Protein AF-A0A7V8BEX3-F1 (afdb_monomer)

Secondary structure (DSSP, 8-state):
---------PPP-PPPPP-----------TTS-------TT-SS-HHHHHHHHHHHHTS---HHHHHHHTTS-HHHHHHHHHHHHHHSGGGGSPPP-S-S--TTPPPHHHHHHHHHHH-

Mean predicted aligned error: 14.52 Å

Foldseek 3Di:
DDDDDDDDDDDDDDDDDPPPDPDDDDDDDPPDDPDPPCPPPNLADLVLLVVLLCCVVPVVDDLCVSCVVSVHDSVVSVVSNVQCVVPHSVSSDDDDPDDPDDPPDDDPVVVVVVVVVVD

pLDDT: mean 81.03, std 18.64, range [45.28, 98.56]

Structure (mmCIF, N/CA/C/O backbone):
data_AF-A0A7V8BEX3-F1
#
_entry.id   AF-A0A7V8BEX3-F1
#
loop_
_atom_site.group_PDB
_atom_site.id
_atom_site.type_symbol
_atom_site.label_atom_id
_atom_site.label_alt_id
_atom_site.label_comp_id
_atom_site.label_asym_id
_atom_site.label_entity_id
_atom_site.label_seq_id
_atom_site.pdbx_PDB_ins_code
_atom_site.Cartn_x
_atom_site.Cartn_y
_atom_site.Cartn_z
_atom_site.occupancy
_atom_site.B_iso_or_equiv
_atom_site.auth_seq_id
_atom_site.auth_comp_id
_atom_site.auth_asym_id
_atom_site.auth_atom_id
_atom_site.pdbx_PDB_model_num
ATOM 1 N N . MET A 1 1 ? 68.784 43.024 -36.143 1.00 45.31 1 MET A N 1
ATOM 2 C CA . MET A 1 1 ? 67.550 42.210 -36.188 1.00 45.31 1 MET A CA 1
ATOM 3 C C . MET A 1 1 ? 67.864 40.851 -35.577 1.00 45.31 1 MET A C 1
ATOM 5 O O . MET A 1 1 ? 68.579 40.099 -36.231 1.00 45.31 1 MET A O 1
ATOM 9 N N . PRO A 1 2 ? 67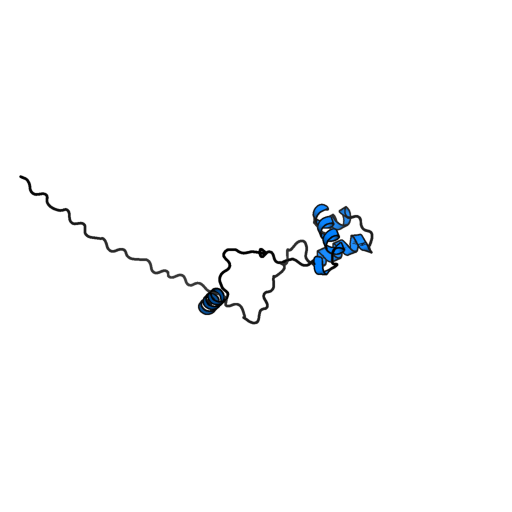.483 40.561 -34.319 1.00 46.88 2 PRO A N 1
ATOM 10 C CA . PRO A 1 2 ? 67.802 39.281 -33.700 1.00 46.88 2 PRO A CA 1
ATOM 11 C C . PRO A 1 2 ? 66.805 38.206 -34.150 1.00 46.88 2 PRO A C 1
ATOM 13 O O . PRO A 1 2 ? 65.623 38.475 -34.353 1.00 46.88 2 PRO A O 1
ATOM 16 N N . GLN A 1 3 ? 67.319 36.997 -34.343 1.00 55.88 3 GLN A N 1
ATOM 17 C CA . GLN A 1 3 ? 66.592 35.818 -34.802 1.00 55.88 3 GLN A CA 1
ATOM 18 C C . GLN A 1 3 ? 65.965 35.130 -33.578 1.00 55.88 3 GLN A C 1
ATOM 20 O O . GLN A 1 3 ? 66.673 34.838 -32.615 1.00 55.88 3 GLN A O 1
ATOM 25 N N . LEU A 1 4 ? 64.649 34.900 -33.583 1.00 52.97 4 LEU A N 1
ATOM 26 C CA . LEU A 1 4 ? 63.962 34.159 -32.520 1.00 52.97 4 LEU A CA 1
ATOM 27 C C . LEU A 1 4 ? 64.159 32.656 -32.750 1.00 52.97 4 LEU A C 1
ATOM 29 O O . LEU A 1 4 ? 63.589 32.085 -33.677 1.00 52.97 4 LEU A O 1
ATOM 33 N N . ALA A 1 5 ? 64.978 32.026 -31.908 1.00 59.00 5 ALA A N 1
ATOM 34 C CA . ALA A 1 5 ? 65.112 30.576 -31.846 1.00 59.00 5 ALA A CA 1
ATOM 35 C C . ALA A 1 5 ? 63.801 29.958 -31.327 1.00 59.00 5 ALA A C 1
ATOM 37 O O . ALA A 1 5 ? 63.327 30.311 -30.246 1.00 59.00 5 ALA A O 1
ATOM 38 N N . GLY A 1 6 ? 63.199 29.060 -32.108 1.00 54.66 6 GLY A N 1
ATOM 39 C CA . GLY A 1 6 ? 61.998 28.328 -31.710 1.00 54.66 6 GLY A CA 1
ATOM 40 C C . GLY A 1 6 ? 62.301 27.331 -30.589 1.00 54.66 6 GLY A C 1
ATOM 41 O O . GLY A 1 6 ? 63.197 26.502 -30.722 1.00 54.66 6 GLY A O 1
ATOM 42 N N . LEU A 1 7 ? 61.550 27.404 -29.489 1.00 60.53 7 LEU A N 1
ATOM 43 C CA . LEU A 1 7 ? 61.556 26.392 -28.430 1.00 60.53 7 LEU A CA 1
ATOM 44 C C . LEU A 1 7 ? 60.801 25.152 -28.927 1.00 60.53 7 LEU A C 1
ATOM 46 O O . LEU A 1 7 ? 59.589 25.205 -29.135 1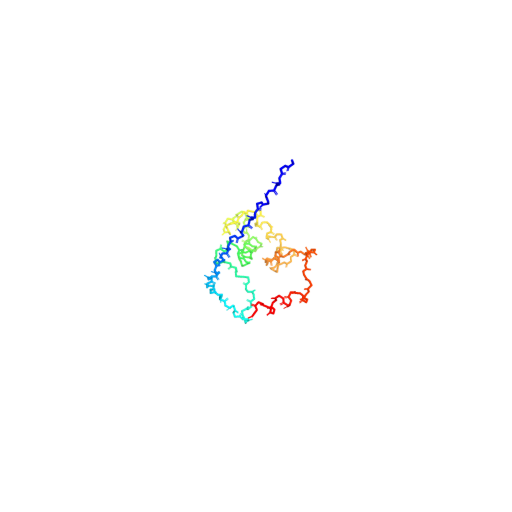.00 60.53 7 LEU A O 1
ATOM 50 N N . ALA A 1 8 ? 61.513 24.044 -29.125 1.00 58.38 8 ALA A N 1
ATOM 51 C CA . ALA A 1 8 ? 60.905 22.746 -29.398 1.00 58.38 8 ALA A CA 1
ATOM 52 C C . ALA A 1 8 ? 60.465 22.091 -28.079 1.00 58.38 8 ALA A C 1
ATOM 54 O O . ALA A 1 8 ? 61.240 22.031 -27.125 1.00 58.38 8 ALA A O 1
ATOM 55 N N . VAL A 1 9 ? 59.223 21.603 -28.030 1.00 58.25 9 VAL A N 1
ATOM 56 C CA . VAL A 1 9 ? 58.685 20.828 -26.903 1.00 58.25 9 VAL A CA 1
ATOM 57 C C . VAL A 1 9 ? 58.622 19.367 -27.330 1.00 58.25 9 VAL A C 1
ATOM 59 O O . VAL A 1 9 ? 57.939 19.037 -28.298 1.00 58.25 9 VAL A O 1
ATOM 62 N N . GLU A 1 10 ? 59.330 18.495 -26.619 1.00 56.56 10 GLU A N 1
ATOM 63 C CA . GLU A 1 10 ? 59.288 17.052 -26.846 1.00 56.56 10 GLU A CA 1
ATOM 64 C C . GLU A 1 10 ? 58.227 16.430 -25.924 1.00 56.56 10 GLU A C 1
ATOM 66 O O . GLU A 1 10 ? 58.261 16.599 -24.704 1.00 56.56 10 GLU A O 1
ATOM 71 N N . ALA A 1 11 ? 57.223 15.770 -26.506 1.00 59.94 11 ALA A N 1
ATOM 72 C CA . ALA A 1 11 ? 56.099 15.221 -25.754 1.00 59.94 11 ALA A CA 1
ATOM 73 C C . ALA A 1 11 ? 56.519 13.969 -24.967 1.00 59.94 11 ALA A C 1
ATOM 75 O O . ALA A 1 11 ? 56.961 12.972 -25.538 1.00 59.94 11 ALA A O 1
ATOM 76 N N . MET A 1 12 ? 56.341 14.005 -23.646 1.00 54.31 12 MET A N 1
ATOM 77 C CA . MET A 1 12 ? 56.676 12.893 -22.759 1.00 54.31 12 MET A CA 1
ATOM 78 C C . MET A 1 12 ? 55.636 11.769 -22.880 1.00 54.31 12 MET A C 1
ATOM 80 O O . MET A 1 12 ? 54.428 12.002 -22.806 1.00 54.31 12 MET A O 1
ATOM 84 N N . LYS A 1 13 ? 56.112 10.537 -23.087 1.00 60.25 13 LYS A N 1
ATOM 85 C CA . LYS A 1 13 ? 55.289 9.341 -23.309 1.00 60.25 13 LYS A CA 1
ATOM 86 C C . LYS A 1 13 ? 54.420 9.036 -22.081 1.00 60.25 13 LYS A C 1
ATOM 88 O O . LYS A 1 13 ? 54.938 8.679 -21.026 1.00 60.25 13 LYS A O 1
ATOM 93 N N . VAL A 1 14 ? 53.101 9.134 -22.237 1.00 59.66 14 VAL A N 1
ATOM 94 C CA . VAL A 1 14 ? 52.122 8.731 -21.218 1.00 59.66 14 VAL A CA 1
ATOM 95 C C . VAL A 1 14 ? 51.954 7.212 -21.272 1.00 59.66 14 VAL A C 1
ATOM 97 O O . VAL A 1 14 ? 51.591 6.660 -22.309 1.00 59.66 14 VAL A O 1
ATOM 100 N N . VAL A 1 15 ? 52.237 6.529 -20.163 1.00 64.88 15 VAL A N 1
ATOM 101 C CA . VAL A 1 15 ? 51.946 5.098 -19.990 1.00 64.88 15 VAL A CA 1
ATOM 102 C C . VAL A 1 15 ? 50.597 4.982 -19.288 1.00 64.88 15 VAL A C 1
ATOM 104 O O . VAL A 1 15 ? 50.435 5.478 -18.174 1.00 64.88 15 VAL A O 1
ATOM 107 N N . HIS A 1 16 ? 49.624 4.350 -19.941 1.00 51.28 16 HIS A N 1
ATOM 108 C CA . HIS A 1 16 ? 48.335 4.055 -19.324 1.00 51.28 16 HIS A CA 1
ATOM 109 C C . HIS A 1 16 ? 48.466 2.816 -18.428 1.00 51.28 16 HIS A C 1
ATOM 111 O O . HIS A 1 16 ? 48.988 1.802 -18.894 1.00 51.28 16 HIS A O 1
ATOM 117 N N . PRO A 1 17 ? 48.007 2.859 -17.165 1.00 52.38 17 PRO A N 1
ATOM 118 C CA . PRO A 1 17 ? 47.894 1.653 -16.361 1.00 52.38 17 PRO A CA 1
ATOM 119 C C . PRO A 1 17 ? 46.794 0.781 -16.970 1.00 52.38 17 PRO A C 1
ATOM 121 O O . PRO A 1 17 ? 45.671 1.247 -17.176 1.00 52.38 17 PRO A O 1
ATOM 124 N N . GLU A 1 18 ? 47.114 -0.469 -17.295 1.00 50.44 18 GLU A N 1
ATOM 125 C CA . GLU A 1 18 ? 46.105 -1.409 -17.771 1.00 50.44 18 GLU A CA 1
ATOM 126 C C . GLU A 1 18 ? 45.069 -1.640 -16.662 1.00 50.44 18 GLU A C 1
ATOM 128 O O . GLU A 1 18 ? 45.419 -1.949 -15.520 1.00 50.44 18 GLU A O 1
ATOM 133 N N . LEU A 1 19 ? 43.786 -1.436 -16.985 1.00 53.16 19 LEU A N 1
ATOM 134 C CA . LEU A 1 19 ? 42.660 -1.735 -16.100 1.00 53.16 19 LEU A CA 1
ATOM 135 C C . LEU A 1 19 ? 42.548 -3.256 -15.912 1.00 53.16 19 LEU A C 1
ATOM 137 O O . LEU A 1 19 ? 41.725 -3.922 -16.537 1.00 53.16 19 LEU A O 1
ATOM 141 N N . GLY A 1 20 ? 43.363 -3.812 -15.023 1.00 50.53 20 GLY A N 1
ATOM 142 C CA . GLY A 1 20 ? 43.164 -5.151 -14.480 1.00 50.53 20 GLY A CA 1
ATOM 143 C C . GLY A 1 20 ? 42.088 -5.124 -13.397 1.00 50.53 20 GLY A C 1
ATOM 144 O O . GLY A 1 20 ? 42.405 -5.140 -12.211 1.00 50.53 20 GLY A O 1
ATOM 145 N N . CYS A 1 21 ? 40.815 -5.032 -13.784 1.00 45.28 21 CYS A N 1
ATOM 146 C CA . CYS A 1 21 ? 39.689 -5.228 -12.870 1.00 45.28 21 CYS A CA 1
ATOM 147 C C . CYS A 1 21 ? 39.026 -6.572 -13.186 1.00 45.28 21 CYS A C 1
ATOM 149 O O . CYS A 1 21 ? 38.177 -6.656 -14.071 1.00 45.28 21 CYS A O 1
ATOM 151 N N . GLU A 1 22 ? 39.400 -7.626 -12.464 1.00 54.94 22 GLU A N 1
ATOM 152 C CA . GLU A 1 22 ? 38.690 -8.905 -12.521 1.00 54.94 22 GLU A CA 1
ATOM 153 C C . GLU A 1 22 ? 37.372 -8.786 -11.741 1.00 54.94 22 GLU A C 1
ATOM 155 O O . GLU A 1 22 ? 37.321 -8.897 -10.516 1.00 54.94 22 GLU A O 1
ATOM 160 N N . GLY A 1 23 ? 36.291 -8.481 -12.458 1.00 55.66 23 GLY A N 1
ATOM 161 C CA . GLY A 1 23 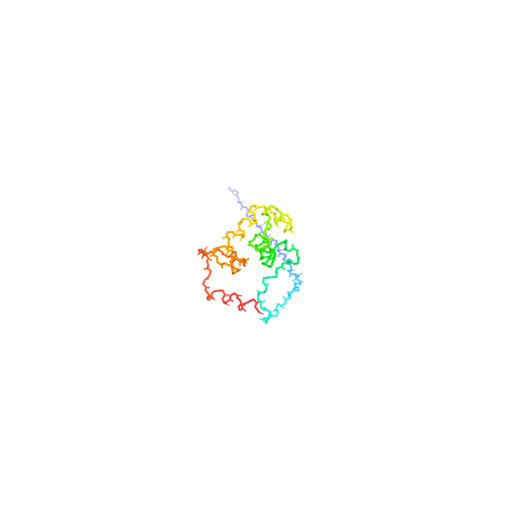? 34.938 -8.464 -11.913 1.00 55.66 23 GLY A CA 1
ATOM 162 C C . GLY A 1 23 ? 34.261 -9.817 -12.104 1.00 55.66 23 GLY A C 1
ATOM 163 O O . GLY A 1 23 ? 33.977 -10.213 -13.231 1.00 55.66 23 GLY A O 1
ATOM 164 N N . TRP A 1 24 ? 33.943 -10.510 -11.013 1.00 51.44 24 TRP A N 1
ATOM 165 C CA . TRP A 1 24 ? 33.063 -11.676 -11.062 1.00 51.44 24 TRP A CA 1
ATOM 166 C C . TRP A 1 24 ? 31.618 -11.205 -11.251 1.00 51.44 24 TRP A C 1
ATOM 168 O O . TRP A 1 24 ? 31.019 -10.628 -10.342 1.00 51.44 24 TRP A O 1
ATOM 178 N N . VAL A 1 25 ? 31.051 -11.438 -12.434 1.00 57.88 25 VAL A N 1
ATOM 179 C CA . VAL A 1 25 ? 29.628 -11.200 -12.701 1.00 57.88 25 VAL A CA 1
ATOM 180 C C . VAL A 1 25 ? 28.883 -12.509 -12.472 1.00 57.88 25 VAL A C 1
ATOM 182 O O . VAL A 1 25 ? 29.077 -13.478 -13.199 1.00 57.88 25 VAL A O 1
ATOM 185 N N . ALA A 1 26 ? 28.022 -12.548 -11.455 1.00 57.31 26 ALA A N 1
ATOM 186 C CA . ALA A 1 26 ? 27.068 -13.639 -11.312 1.00 57.31 26 ALA A CA 1
ATOM 187 C C . ALA A 1 26 ? 26.054 -13.556 -12.464 1.00 57.31 26 ALA A C 1
ATOM 189 O O . ALA A 1 26 ? 25.295 -12.589 -12.545 1.00 57.31 26 ALA A O 1
ATOM 190 N N . THR A 1 27 ? 26.041 -14.548 -13.354 1.00 59.28 27 THR A N 1
ATOM 191 C CA . THR A 1 27 ? 25.015 -14.670 -14.395 1.00 59.28 27 THR A CA 1
ATOM 192 C C . THR A 1 27 ? 23.708 -15.119 -13.736 1.00 59.28 27 THR A C 1
ATOM 194 O O . THR A 1 27 ? 23.667 -16.217 -13.177 1.00 59.28 27 THR A O 1
ATOM 197 N N . PRO A 1 28 ? 22.642 -14.299 -13.734 1.00 62.72 28 PRO A N 1
ATOM 198 C CA . PRO A 1 28 ? 21.357 -14.740 -13.213 1.00 62.72 28 PRO A CA 1
ATOM 199 C C . PRO A 1 28 ? 20.781 -15.828 -14.127 1.00 62.72 28 PRO A C 1
ATOM 201 O O . PRO A 1 28 ? 20.868 -15.729 -15.350 1.00 62.72 28 PRO A O 1
ATOM 204 N N . ASP A 1 29 ? 20.187 -16.858 -13.528 1.00 62.94 29 ASP A N 1
ATOM 205 C CA . ASP A 1 29 ? 19.470 -17.905 -14.255 1.00 62.94 29 ASP A CA 1
ATOM 206 C C . ASP A 1 29 ? 18.327 -17.274 -15.083 1.00 62.94 29 ASP A C 1
ATOM 208 O O . ASP A 1 29 ? 17.458 -16.613 -14.504 1.00 62.94 29 ASP A O 1
ATOM 212 N N . PRO A 1 30 ? 18.284 -17.445 -16.418 1.00 57.38 30 PRO A N 1
ATOM 213 C CA . PRO A 1 30 ? 17.217 -16.898 -17.255 1.00 57.38 30 PRO A CA 1
ATOM 214 C C . PRO A 1 30 ? 15.829 -17.488 -16.946 1.00 57.38 30 PRO A C 1
ATOM 216 O O . PRO A 1 30 ? 14.827 -16.905 -17.360 1.00 57.38 30 PRO A O 1
ATOM 219 N N . ALA A 1 31 ? 15.749 -18.609 -16.218 1.00 57.69 31 ALA A N 1
ATOM 220 C CA . ALA A 1 31 ? 14.494 -19.199 -15.746 1.00 57.69 31 ALA A CA 1
ATOM 221 C C . ALA A 1 31 ? 13.975 -18.570 -14.437 1.00 57.69 31 ALA A C 1
ATOM 223 O O . ALA A 1 31 ? 12.843 -18.838 -14.023 1.00 57.69 31 ALA A O 1
ATOM 224 N N . SER A 1 32 ? 14.767 -17.717 -13.778 1.00 55.72 32 SER A N 1
ATOM 225 C CA . SER A 1 32 ? 14.323 -16.970 -12.603 1.00 55.72 32 SER A CA 1
ATOM 226 C C . SER A 1 32 ? 13.375 -15.851 -13.042 1.00 55.72 32 SER A C 1
ATOM 228 O O . SER A 1 32 ? 13.801 -14.785 -13.488 1.00 55.72 32 SER A O 1
ATOM 230 N N . GLU A 1 33 ? 12.075 -16.079 -12.864 1.00 53.59 33 GLU A N 1
ATOM 231 C CA . GLU A 1 33 ? 11.030 -15.052 -12.901 1.00 53.59 33 GLU A CA 1
ATOM 232 C C . GLU A 1 33 ? 11.513 -13.769 -12.182 1.00 53.59 33 GLU A C 1
ATOM 234 O O . GLU A 1 33 ? 12.164 -13.884 -11.139 1.00 53.59 33 GLU A O 1
ATOM 239 N N . PRO A 1 34 ? 11.243 -12.544 -12.674 1.00 54.44 34 PRO A N 1
ATOM 240 C CA . PRO A 1 34 ? 11.619 -11.318 -11.975 1.00 54.44 34 PRO A CA 1
ATOM 241 C C . PRO A 1 34 ? 10.814 -11.203 -10.676 1.00 54.44 34 PRO A C 1
ATOM 243 O O . PRO A 1 34 ? 9.754 -10.580 -10.600 1.00 54.44 34 PRO A O 1
ATOM 246 N N . ARG A 1 35 ? 11.325 -11.834 -9.621 1.00 56.22 35 ARG A N 1
ATOM 247 C CA . ARG A 1 35 ? 10.757 -11.773 -8.283 1.00 56.22 35 ARG A CA 1
ATOM 248 C C . ARG A 1 35 ? 11.115 -10.404 -7.739 1.00 56.22 35 ARG A C 1
ATOM 250 O O . ARG A 1 35 ? 12.254 -10.164 -7.340 1.00 56.22 35 ARG A O 1
ATOM 257 N N . MET A 1 36 ? 10.139 -9.503 -7.679 1.00 62.97 36 MET A N 1
ATOM 258 C CA . MET A 1 36 ? 10.204 -8.414 -6.712 1.00 62.97 36 MET A CA 1
ATOM 259 C C . MET A 1 36 ? 10.279 -9.072 -5.332 1.00 62.97 36 MET A C 1
ATOM 261 O O . MET A 1 36 ? 9.268 -9.470 -4.755 1.00 62.97 36 MET A O 1
ATOM 265 N N . ASN A 1 37 ? 11.502 -9.296 -4.856 1.00 58.34 37 ASN A N 1
ATOM 266 C CA . ASN A 1 37 ? 11.761 -9.970 -3.601 1.00 58.34 37 ASN A CA 1
ATOM 267 C C . ASN A 1 37 ? 11.299 -8.999 -2.519 1.00 58.34 37 ASN A C 1
ATOM 269 O O . ASN A 1 37 ? 11.993 -8.033 -2.200 1.00 58.34 37 ASN A O 1
ATOM 273 N N . THR A 1 38 ? 10.076 -9.194 -2.020 1.00 61.97 38 THR A N 1
ATOM 274 C CA . THR A 1 38 ? 9.594 -8.458 -0.854 1.00 61.97 38 THR A CA 1
ATOM 275 C C . THR A 1 38 ? 10.583 -8.772 0.251 1.00 61.97 38 THR A C 1
ATOM 277 O O . THR A 1 38 ? 10.644 -9.904 0.726 1.00 61.97 38 THR A O 1
ATOM 280 N N . HIS A 1 39 ? 11.445 -7.803 0.561 1.00 66.44 39 HIS A N 1
ATOM 281 C CA . HIS A 1 39 ? 12.566 -8.031 1.455 1.00 66.44 39 HIS A CA 1
ATOM 282 C C . HIS A 1 39 ? 12.039 -8.603 2.771 1.00 66.44 39 HIS A C 1
ATOM 284 O O . HIS A 1 39 ? 11.004 -8.162 3.266 1.00 66.44 39 HIS A O 1
ATOM 290 N N . LYS A 1 40 ? 12.769 -9.549 3.363 1.00 58.41 40 LYS A N 1
ATOM 291 C CA . LYS A 1 40 ? 12.400 -10.206 4.629 1.00 58.41 40 LYS A CA 1
ATOM 292 C C . LYS A 1 40 ? 12.038 -9.230 5.765 1.00 58.41 40 LYS A C 1
ATOM 294 O O . LYS A 1 40 ? 11.259 -9.576 6.639 1.00 58.41 40 LYS A O 1
ATOM 299 N N . ASN A 1 41 ? 12.547 -7.995 5.706 1.00 58.59 41 ASN A N 1
ATOM 300 C CA . ASN A 1 41 ? 12.273 -6.924 6.676 1.00 58.59 41 ASN A CA 1
ATOM 301 C C . ASN A 1 41 ? 11.212 -5.906 6.212 1.00 58.59 41 ASN A C 1
ATOM 303 O O . ASN A 1 41 ? 11.100 -4.830 6.801 1.00 58.59 41 ASN A O 1
ATOM 307 N N . ALA A 1 42 ? 10.475 -6.164 5.130 1.00 70.94 42 ALA A N 1
ATOM 308 C CA . ALA A 1 42 ? 9.397 -5.282 4.706 1.00 70.94 42 ALA A CA 1
ATOM 309 C C . ALA A 1 42 ? 8.333 -5.239 5.813 1.00 70.94 42 ALA A C 1
ATOM 311 O O . ALA A 1 42 ? 7.612 -6.209 6.028 1.00 70.94 42 ALA A O 1
ATOM 312 N N . ARG A 1 43 ? 8.229 -4.097 6.509 1.00 66.00 43 ARG A N 1
ATOM 313 C CA . ARG A 1 43 ? 7.337 -3.920 7.673 1.00 66.00 43 ARG A CA 1
ATOM 314 C C . ARG A 1 43 ? 5.869 -4.215 7.366 1.00 66.00 43 ARG A C 1
ATOM 316 O O . ARG A 1 43 ? 5.111 -4.508 8.277 1.00 66.00 43 ARG A O 1
ATOM 323 N N . MET A 1 44 ? 5.458 -4.121 6.101 1.00 85.12 44 MET A N 1
ATOM 324 C CA . MET A 1 44 ? 4.077 -4.361 5.707 1.00 85.12 44 MET A CA 1
ATOM 325 C C . MET A 1 44 ? 3.989 -4.974 4.306 1.00 85.12 44 MET A C 1
ATOM 327 O O . MET A 1 44 ? 4.076 -4.281 3.286 1.00 85.12 44 MET A O 1
ATOM 331 N N . THR A 1 45 ? 3.792 -6.289 4.280 1.00 89.94 45 THR A N 1
ATOM 332 C CA . THR A 1 45 ? 3.548 -7.089 3.073 1.00 89.94 45 THR A CA 1
ATOM 333 C C . THR A 1 45 ? 2.102 -6.938 2.593 1.00 89.94 45 THR A C 1
ATOM 335 O O . THR A 1 45 ? 1.259 -6.383 3.300 1.00 89.94 45 THR A O 1
ATOM 338 N N . VAL A 1 46 ? 1.778 -7.469 1.409 1.00 91.81 46 VAL A N 1
ATOM 339 C CA . VAL A 1 46 ? 0.383 -7.539 0.930 1.00 91.81 46 VAL A CA 1
ATOM 340 C C . VAL A 1 46 ? -0.510 -8.273 1.936 1.00 91.81 46 VAL A C 1
ATOM 342 O O . VAL A 1 46 ? -1.596 -7.796 2.250 1.00 91.81 46 VAL A O 1
ATOM 345 N N . HIS A 1 47 ? -0.016 -9.366 2.522 1.00 92.12 47 HIS A N 1
ATOM 346 C CA . HIS A 1 47 ? -0.749 -10.133 3.534 1.00 92.12 47 HIS A CA 1
ATOM 347 C C . HIS A 1 47 ? -0.960 -9.317 4.818 1.00 92.12 47 HIS A C 1
ATOM 349 O O . HIS A 1 47 ? -2.049 -9.326 5.383 1.00 92.12 47 HIS A O 1
ATOM 355 N N . GLY A 1 48 ? 0.046 -8.541 5.245 1.00 94.44 48 GLY A N 1
ATOM 356 C CA . GLY A 1 48 ? -0.090 -7.630 6.386 1.00 94.44 48 GLY A CA 1
ATOM 357 C C . GLY A 1 48 ? -1.153 -6.548 6.162 1.00 94.44 48 GLY A C 1
ATOM 358 O O . GLY A 1 48 ? -1.902 -6.219 7.080 1.00 94.44 48 GLY A O 1
ATOM 359 N N . ARG A 1 49 ? -1.280 -6.037 4.930 1.00 96.00 49 ARG A N 1
ATOM 360 C CA . ARG A 1 49 ? -2.338 -5.077 4.556 1.00 96.00 49 ARG A CA 1
ATOM 361 C C . ARG A 1 49 ? -3.717 -5.732 4.586 1.00 96.00 49 ARG A C 1
ATOM 363 O O . ARG A 1 49 ? -4.650 -5.125 5.099 1.00 96.00 49 ARG A O 1
ATOM 370 N N . ALA A 1 50 ? -3.836 -6.957 4.072 1.00 96.25 50 ALA A N 1
ATOM 371 C CA . ALA A 1 50 ? -5.087 -7.715 4.091 1.00 96.25 50 ALA A CA 1
ATOM 372 C C . ALA A 1 50 ? -5.544 -8.007 5.527 1.00 96.25 50 ALA A C 1
ATOM 374 O O . ALA A 1 50 ? -6.705 -7.788 5.862 1.00 96.25 50 ALA A O 1
ATOM 375 N N . LEU A 1 51 ? -4.617 -8.403 6.403 1.00 97.06 51 LEU A N 1
ATOM 376 C CA . LEU A 1 51 ? -4.904 -8.628 7.818 1.00 97.06 51 LEU A CA 1
ATOM 377 C C . LEU A 1 51 ? -5.348 -7.346 8.535 1.00 97.06 51 LEU A C 1
ATOM 379 O O . LEU A 1 51 ? -6.300 -7.386 9.310 1.00 97.06 51 LEU A O 1
ATOM 383 N N . LEU A 1 52 ? -4.697 -6.209 8.262 1.00 97.81 52 LEU A N 1
ATOM 384 C CA . LEU A 1 52 ? -5.113 -4.909 8.799 1.00 97.81 52 LEU A CA 1
ATOM 385 C C . LEU A 1 52 ? -6.553 -4.576 8.396 1.00 97.81 52 LEU A C 1
ATOM 387 O O . LEU A 1 52 ? -7.345 -4.180 9.246 1.00 97.81 52 LEU A O 1
ATOM 391 N N . VAL A 1 53 ? -6.896 -4.754 7.118 1.00 97.94 53 VAL A N 1
ATOM 392 C CA . VAL A 1 53 ? -8.253 -4.504 6.612 1.00 97.94 53 VAL A CA 1
ATOM 393 C C . VAL A 1 53 ? -9.256 -5.447 7.270 1.00 97.94 53 VAL A C 1
ATOM 395 O O . VAL A 1 53 ? -10.274 -4.982 7.766 1.00 97.94 53 VAL A O 1
ATOM 398 N N . LYS A 1 54 ? -8.954 -6.749 7.337 1.00 97.94 54 LYS A N 1
ATOM 3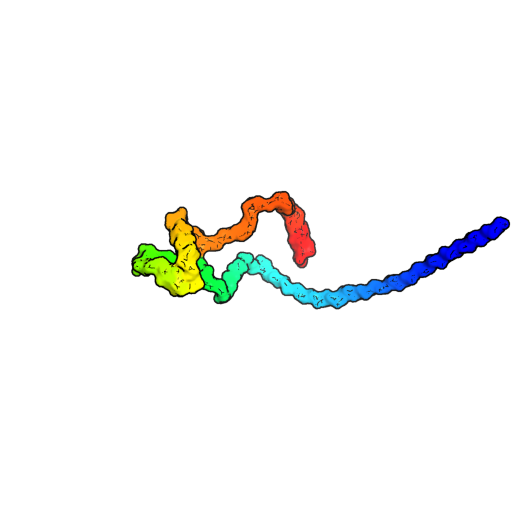99 C CA . LYS A 1 54 ? -9.819 -7.754 7.969 1.00 97.94 54 LYS A CA 1
ATOM 400 C C . LYS A 1 54 ? -10.108 -7.419 9.435 1.00 97.94 54 LYS A C 1
ATOM 402 O O . LYS A 1 54 ? -11.258 -7.489 9.856 1.00 97.94 54 LYS A O 1
ATOM 407 N N . ARG A 1 55 ? -9.084 -7.017 10.197 1.00 98.38 55 ARG A N 1
ATOM 408 C CA . ARG A 1 55 ? -9.239 -6.627 11.607 1.00 98.38 55 ARG A CA 1
ATOM 409 C C . ARG A 1 55 ? -10.251 -5.500 11.778 1.00 98.38 55 ARG A C 1
ATOM 411 O O . ARG A 1 55 ? -11.119 -5.582 12.636 1.00 98.38 55 ARG A O 1
ATOM 418 N N . VAL A 1 56 ? -10.164 -4.476 10.933 1.00 98.31 56 VAL A N 1
ATOM 419 C CA . VAL A 1 56 ? -11.062 -3.317 11.001 1.00 98.31 56 VAL A CA 1
ATOM 420 C C . VAL A 1 56 ? -12.454 -3.649 10.456 1.00 98.31 56 VAL A C 1
ATOM 422 O O . VAL A 1 56 ? -13.445 -3.432 11.143 1.00 98.31 56 VAL A O 1
ATOM 425 N N . ASP A 1 57 ? -12.544 -4.170 9.232 1.00 97.50 57 ASP A N 1
ATOM 426 C CA . ASP A 1 57 ? -13.822 -4.304 8.521 1.00 97.50 57 ASP A CA 1
ATOM 427 C C . ASP A 1 57 ? -14.613 -5.563 8.939 1.00 97.50 57 ASP A C 1
ATOM 429 O O . ASP A 1 57 ? -15.835 -5.573 8.819 1.00 97.50 57 ASP A O 1
ATOM 433 N N . SER A 1 58 ? -13.954 -6.630 9.409 1.00 97.44 58 SER A N 1
ATOM 434 C CA . SER A 1 58 ? -14.610 -7.904 9.769 1.00 97.44 58 SER A CA 1
ATOM 435 C C . SER A 1 58 ? -14.542 -8.238 11.257 1.00 97.44 58 SER A C 1
ATOM 437 O O . SER A 1 58 ? -15.487 -8.813 11.788 1.00 97.44 58 SER A O 1
ATOM 439 N N . GLU A 1 59 ? -13.441 -7.908 11.934 1.00 98.00 59 GLU A N 1
ATOM 440 C CA . GLU A 1 59 ? -13.241 -8.249 13.354 1.00 98.00 59 GLU A CA 1
ATOM 441 C C . GLU A 1 59 ? -13.588 -7.082 14.297 1.00 98.00 59 GLU A C 1
ATOM 443 O O . GLU A 1 59 ? -13.542 -7.243 15.513 1.00 98.00 59 GLU A O 1
ATOM 448 N N . GLY A 1 60 ? -13.960 -5.917 13.752 1.00 98.00 60 GLY A N 1
ATOM 449 C CA . GLY A 1 60 ? -14.462 -4.770 14.514 1.00 98.00 60 GLY A CA 1
ATOM 450 C C . GLY A 1 60 ? -13.400 -3.971 15.274 1.00 98.00 60 GLY A C 1
ATOM 451 O O . GLY A 1 60 ? -13.749 -3.184 16.153 1.00 98.00 60 GLY A O 1
ATOM 452 N N . TRP A 1 61 ? -12.114 -4.154 14.963 1.00 98.56 61 TRP A N 1
ATOM 453 C CA . TRP A 1 61 ? -11.027 -3.436 15.630 1.00 98.56 61 TRP A CA 1
AT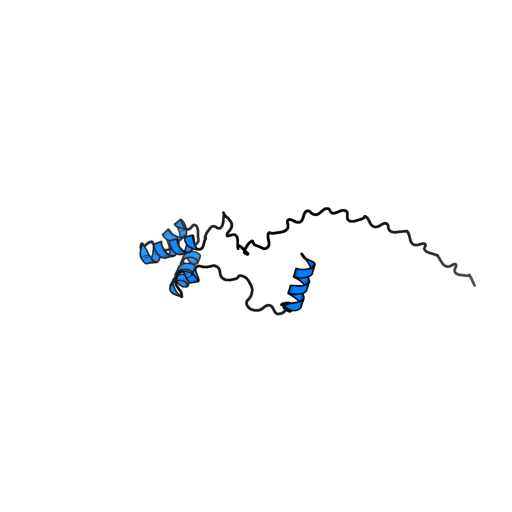OM 454 C C . TRP A 1 61 ? -11.063 -1.939 15.318 1.00 98.56 61 TRP A C 1
ATOM 456 O O . TRP A 1 61 ? -11.337 -1.517 14.189 1.00 98.56 61 TRP A O 1
ATOM 466 N N . GLY A 1 62 ? -10.667 -1.126 16.300 1.00 98.50 62 GLY A N 1
ATOM 467 C CA . GLY A 1 62 ? -10.402 0.290 16.066 1.00 98.50 62 GLY A CA 1
ATOM 468 C C . GLY A 1 62 ? -9.229 0.487 15.098 1.00 98.50 62 GLY A C 1
ATOM 469 O O . GLY A 1 62 ? -8.238 -0.244 15.138 1.00 98.50 62 GLY A O 1
ATOM 470 N N . VAL A 1 63 ? -9.293 1.513 14.239 1.00 98.44 63 VAL A N 1
ATOM 471 C CA . VAL A 1 63 ? -8.228 1.782 13.248 1.00 98.44 63 VAL A CA 1
ATOM 472 C C . VAL A 1 63 ? -6.880 2.055 13.922 1.00 98.44 63 VAL A C 1
ATOM 474 O O . VAL A 1 63 ? -5.857 1.569 13.443 1.00 98.44 63 VAL A O 1
ATOM 477 N N . ALA A 1 64 ? -6.873 2.780 15.045 1.00 98.38 64 ALA A N 1
ATOM 478 C CA . ALA A 1 64 ? -5.669 3.054 15.830 1.00 98.38 64 ALA A CA 1
ATOM 479 C C . ALA A 1 64 ? -5.015 1.773 16.367 1.00 98.38 64 ALA A C 1
ATOM 481 O O . ALA A 1 64 ? -3.805 1.580 16.238 1.00 98.38 64 ALA A O 1
ATOM 482 N N . GLU A 1 65 ? -5.826 0.860 16.899 1.00 98.50 65 GLU A N 1
ATOM 483 C CA . GLU A 1 65 ? -5.375 -0.429 17.419 1.00 98.50 65 GLU A CA 1
ATOM 484 C C . GLU A 1 65 ? -4.803 -1.309 16.300 1.00 98.50 65 GLU A C 1
ATOM 486 O O . GLU A 1 65 ? -3.678 -1.806 16.399 1.00 98.50 65 GLU A O 1
ATOM 491 N N . ALA A 1 66 ? -5.526 -1.429 15.182 1.00 98.06 66 ALA A N 1
ATOM 492 C CA . ALA A 1 66 ? -5.074 -2.195 14.025 1.00 98.06 66 ALA A CA 1
ATOM 493 C C . ALA A 1 66 ? -3.790 -1.614 13.400 1.00 98.06 66 ALA A C 1
ATOM 495 O O . ALA A 1 66 ? -2.909 -2.371 12.983 1.00 98.06 66 ALA A O 1
ATOM 496 N N . ALA A 1 67 ? -3.657 -0.283 13.354 1.00 97.25 67 ALA A N 1
ATOM 497 C CA . ALA A 1 67 ? -2.464 0.399 12.857 1.00 97.25 67 ALA A CA 1
ATOM 498 C C . ALA A 1 67 ? -1.247 0.146 13.759 1.00 97.25 67 ALA A C 1
ATOM 500 O O . ALA A 1 67 ? -0.176 -0.209 13.256 1.00 97.25 67 ALA A O 1
ATOM 501 N N . SER A 1 68 ? -1.435 0.256 15.078 1.00 97.25 68 SER A N 1
ATOM 502 C CA . SER A 1 68 ? -0.409 -0.047 16.079 1.00 97.25 68 SER A CA 1
ATOM 503 C C . SER A 1 68 ? 0.067 -1.498 15.964 1.00 97.25 68 SER A C 1
ATOM 505 O O . SER A 1 68 ? 1.263 -1.746 15.805 1.00 97.25 68 SER A O 1
ATOM 507 N N . ALA A 1 69 ? -0.867 -2.455 15.898 1.00 96.12 69 ALA A N 1
ATOM 508 C CA . ALA A 1 69 ? -0.561 -3.876 15.729 1.00 96.12 69 ALA A CA 1
ATOM 509 C C . ALA A 1 69 ? 0.158 -4.194 14.403 1.00 96.12 69 ALA A C 1
ATOM 511 O O . ALA A 1 69 ? 0.924 -5.153 14.324 1.00 96.12 69 ALA A O 1
ATOM 512 N N . ALA A 1 70 ? -0.082 -3.405 13.354 1.00 93.94 70 ALA A N 1
ATOM 513 C CA . ALA A 1 70 ? 0.610 -3.518 12.070 1.00 93.94 70 ALA A CA 1
ATOM 514 C C . ALA A 1 70 ? 1.923 -2.710 12.004 1.00 93.94 70 ALA A C 1
ATOM 516 O O . ALA A 1 70 ? 2.621 -2.753 10.989 1.00 93.94 70 ALA A O 1
ATOM 517 N N . GLY A 1 71 ? 2.271 -1.955 13.051 1.00 94.88 71 GLY A N 1
ATOM 518 C CA . GLY A 1 71 ? 3.487 -1.146 13.107 1.00 94.88 71 GLY A CA 1
ATOM 519 C C . GLY A 1 71 ? 3.516 0.012 12.103 1.00 94.88 71 GLY A C 1
ATOM 520 O O . GLY A 1 71 ? 4.603 0.365 11.622 1.00 94.88 71 GLY A O 1
ATOM 521 N N . VAL A 1 72 ? 2.350 0.583 11.773 1.00 95.25 72 VAL A N 1
ATOM 522 C CA . VAL A 1 72 ? 2.175 1.710 10.838 1.00 95.25 72 VAL A CA 1
ATOM 523 C C . VAL A 1 72 ? 1.364 2.844 11.467 1.00 95.25 72 VAL A C 1
ATOM 525 O O . VAL A 1 72 ? 0.690 2.667 12.472 1.00 95.25 72 VAL A O 1
ATOM 528 N N . SER A 1 73 ? 1.402 4.030 10.857 1.00 97.38 73 SER A N 1
ATOM 529 C CA . SER A 1 73 ? 0.549 5.143 11.284 1.00 97.38 73 SER A CA 1
ATOM 530 C C . SER A 1 73 ? -0.921 4.923 10.914 1.00 97.38 73 SER A C 1
ATOM 532 O O . SER A 1 73 ? -1.221 4.312 9.883 1.00 97.38 73 SER A O 1
ATOM 534 N N . GLU A 1 74 ? -1.841 5.525 11.673 1.00 98.06 74 GLU A N 1
ATOM 535 C CA . GLU A 1 74 ? -3.281 5.535 11.357 1.00 98.06 74 GLU A CA 1
ATOM 536 C C . GLU A 1 74 ? -3.562 6.057 9.946 1.00 98.06 74 GLU A C 1
ATOM 538 O O . GLU A 1 74 ? -4.321 5.454 9.192 1.00 98.06 74 GLU A O 1
ATOM 543 N N . ARG A 1 75 ? -2.867 7.121 9.520 1.00 98.38 75 ARG A N 1
ATOM 544 C CA . ARG A 1 75 ? -2.951 7.641 8.143 1.00 98.38 75 ARG A CA 1
ATOM 545 C C . ARG A 1 75 ? -2.644 6.561 7.099 1.00 98.38 75 ARG A C 1
ATOM 547 O O . ARG A 1 75 ? -3.273 6.515 6.041 1.00 98.38 75 ARG A O 1
ATOM 554 N N . THR A 1 76 ? -1.669 5.696 7.375 1.00 97.00 76 THR A N 1
ATOM 555 C CA . THR A 1 76 ? -1.319 4.582 6.485 1.00 97.00 76 THR A CA 1
ATOM 556 C C . THR A 1 76 ? -2.3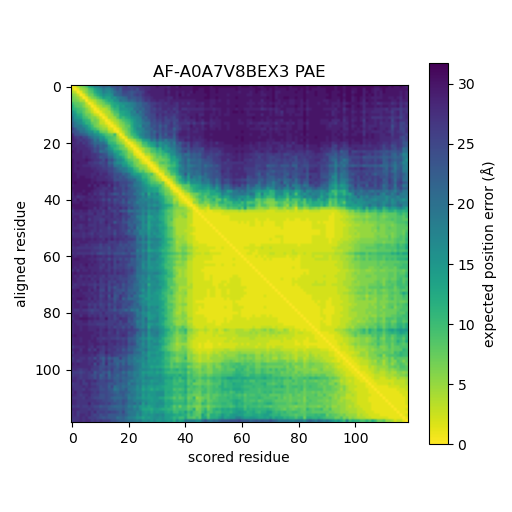89 3.495 6.510 1.00 97.00 76 THR A C 1
ATOM 558 O O . THR A 1 76 ? -2.723 2.977 5.445 1.00 97.00 76 THR A O 1
ATOM 561 N N . ALA A 1 77 ? -2.960 3.191 7.677 1.00 97.44 77 ALA A N 1
ATOM 562 C CA . ALA A 1 77 ? -4.083 2.265 7.804 1.00 97.44 77 ALA A CA 1
ATOM 563 C C . ALA A 1 77 ? -5.306 2.749 7.004 1.00 97.44 77 ALA A C 1
ATOM 565 O O . ALA A 1 77 ? -5.800 2.018 6.146 1.00 97.44 77 ALA A O 1
ATOM 566 N N . PHE A 1 78 ? -5.713 4.013 7.167 1.00 98.44 78 PHE A N 1
ATOM 567 C CA . PHE A 1 78 ? -6.805 4.619 6.392 1.00 98.44 78 PHE A CA 1
ATOM 568 C C . PHE A 1 78 ? -6.570 4.555 4.883 1.00 98.44 78 PHE A C 1
ATOM 570 O O . PHE A 1 78 ? -7.491 4.246 4.128 1.00 98.44 78 PHE A O 1
ATOM 577 N N . LYS A 1 79 ? -5.333 4.781 4.424 1.00 97.50 79 LYS A N 1
ATOM 578 C CA . LYS A 1 79 ? -4.981 4.620 3.005 1.00 97.50 79 LYS A CA 1
ATOM 579 C C . LYS A 1 79 ? -5.262 3.199 2.507 1.00 97.50 79 LYS A C 1
ATOM 581 O O . LYS A 1 79 ? -5.770 3.041 1.398 1.00 97.50 79 LYS A O 1
ATOM 586 N N . TRP A 1 80 ? -4.921 2.172 3.284 1.00 97.00 80 TRP A N 1
ATOM 587 C CA . TRP A 1 80 ? -5.169 0.782 2.887 1.00 97.00 80 TRP A CA 1
ATOM 588 C C . TRP A 1 80 ? -6.641 0.405 2.943 1.00 97.00 80 TRP A C 1
ATOM 590 O O . TRP A 1 80 ? -7.111 -0.236 2.007 1.00 97.00 80 TRP A O 1
ATOM 600 N N . LEU A 1 81 ? -7.378 0.877 3.949 1.00 97.94 81 LEU A N 1
ATOM 601 C CA . LEU A 1 81 ? -8.832 0.716 4.015 1.00 97.94 81 LEU A CA 1
ATOM 602 C C . LEU A 1 81 ? -9.509 1.342 2.790 1.00 97.94 81 LEU A C 1
ATOM 604 O O . LEU A 1 81 ? -10.285 0.680 2.106 1.00 97.94 81 LEU A O 1
ATOM 608 N N . ALA A 1 82 ? -9.153 2.582 2.444 1.00 97.81 82 ALA A N 1
ATOM 609 C CA . ALA A 1 82 ? -9.691 3.265 1.269 1.00 97.81 82 ALA A CA 1
ATOM 610 C C . ALA A 1 82 ? -9.376 2.519 -0.039 1.00 97.81 82 ALA A C 1
ATOM 612 O O . ALA A 1 82 ? -10.235 2.402 -0.910 1.00 97.81 82 ALA A O 1
ATOM 613 N N . ARG A 1 83 ? -8.156 1.979 -0.173 1.00 96.81 83 ARG A N 1
ATOM 614 C CA . ARG A 1 83 ? -7.774 1.162 -1.335 1.00 96.81 83 ARG A CA 1
ATOM 615 C C . ARG A 1 83 ? -8.548 -0.151 -1.390 1.00 96.81 83 ARG A C 1
ATOM 617 O O . ARG A 1 83 ? -9.025 -0.505 -2.458 1.00 96.81 83 ARG A O 1
ATOM 624 N N . SER A 1 84 ? -8.692 -0.852 -0.268 1.00 96.56 84 SER A N 1
ATOM 625 C CA . SER A 1 84 ? -9.482 -2.085 -0.213 1.00 96.56 84 SER A CA 1
ATOM 626 C C . SER A 1 84 ? -10.933 -1.829 -0.622 1.00 96.56 84 SER A C 1
ATOM 628 O O . SER A 1 84 ? -11.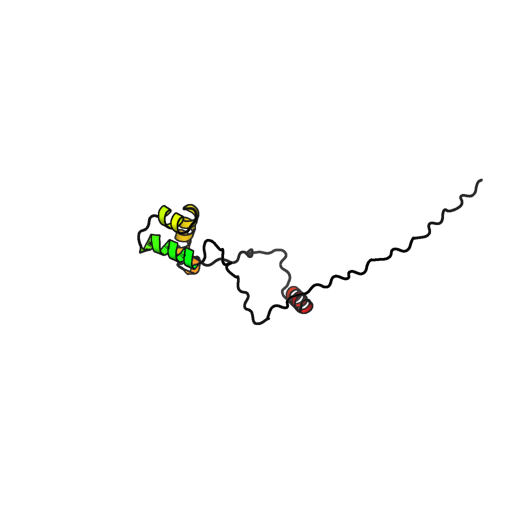480 -2.521 -1.472 1.00 96.56 84 SER A O 1
ATOM 630 N N . ARG A 1 85 ? -11.545 -0.760 -0.109 1.00 96.06 85 ARG A N 1
ATOM 631 C CA . ARG A 1 85 ? -12.940 -0.415 -0.419 1.00 96.06 85 ARG A CA 1
ATOM 632 C C . ARG A 1 85 ? -13.168 -0.036 -1.886 1.00 96.06 85 ARG A C 1
ATOM 634 O O . ARG A 1 85 ? -14.290 -0.155 -2.358 1.00 96.06 85 ARG A O 1
ATOM 641 N N . SER A 1 86 ? -12.135 0.389 -2.621 1.00 96.75 86 SER A N 1
ATOM 642 C CA . SER A 1 86 ? -12.272 0.760 -4.037 1.00 96.75 86 SER A CA 1
ATOM 643 C C . SER A 1 86 ? -12.123 -0.400 -5.025 1.00 96.75 86 SER A C 1
ATOM 645 O O . SER A 1 86 ? -12.454 -0.235 -6.197 1.00 96.75 86 SER A O 1
ATOM 647 N N . GLY A 1 87 ? -11.620 -1.563 -4.601 1.00 92.94 87 GLY A N 1
ATOM 648 C CA . GLY A 1 87 ? -11.403 -2.684 -5.527 1.00 92.94 87 GLY A CA 1
ATOM 649 C C . GLY A 1 87 ? -10.951 -3.994 -4.885 1.00 92.94 87 GLY A C 1
ATOM 650 O O . GLY A 1 87 ? -10.302 -4.810 -5.541 1.00 92.94 87 GLY A O 1
ATOM 651 N N . GLY A 1 88 ? -11.258 -4.176 -3.604 1.00 92.94 88 GLY A N 1
ATOM 652 C CA . GLY A 1 88 ? -10.958 -5.362 -2.815 1.00 92.94 88 GLY A CA 1
ATOM 653 C C . GLY A 1 88 ? -9.466 -5.639 -2.646 1.00 92.94 88 GLY A C 1
ATOM 654 O O . GLY A 1 88 ? -8.605 -4.761 -2.746 1.00 92.94 88 GLY A O 1
ATOM 655 N N . GLU A 1 89 ? -9.157 -6.912 -2.422 1.00 90.31 89 GLU A N 1
ATOM 656 C CA . GLU A 1 89 ? -7.810 -7.396 -2.117 1.00 90.31 89 GLU A CA 1
ATOM 657 C C . GLU A 1 89 ? -6.787 -7.094 -3.224 1.00 90.31 89 GLU A C 1
ATOM 659 O O . GLU A 1 89 ? -5.638 -6.756 -2.937 1.00 90.31 89 GLU A O 1
ATOM 664 N N . ARG A 1 90 ? -7.215 -7.075 -4.497 1.00 91.69 90 ARG A N 1
ATOM 665 C CA . ARG A 1 90 ? -6.355 -6.683 -5.631 1.00 91.69 90 ARG A CA 1
ATOM 666 C C . ARG A 1 90 ? -5.735 -5.297 -5.440 1.00 91.69 90 ARG A C 1
ATOM 668 O O . ARG A 1 90 ? -4.602 -5.066 -5.858 1.00 91.69 90 ARG A O 1
ATOM 675 N N . MET A 1 91 ? -6.436 -4.378 -4.774 1.00 94.12 91 MET A N 1
ATOM 676 C CA . MET A 1 91 ? -5.938 -3.023 -4.525 1.00 94.12 91 MET A CA 1
ATOM 677 C C . MET A 1 91 ? -4.862 -2.949 -3.438 1.00 94.12 91 MET A C 1
ATOM 679 O O . MET A 1 91 ? -4.222 -1.896 -3.305 1.00 94.12 91 MET A O 1
ATOM 683 N N . LEU A 1 92 ? -4.634 -4.034 -2.694 1.00 93.62 92 LEU A N 1
ATOM 684 C CA . LEU A 1 92 ? -3.605 -4.135 -1.657 1.00 93.62 92 LEU A CA 1
ATOM 685 C C . LEU A 1 92 ? -2.229 -4.500 -2.214 1.00 93.62 92 LEU A C 1
ATOM 687 O O . LEU A 1 92 ? -1.227 -4.297 -1.524 1.00 93.62 92 LEU A O 1
ATOM 691 N N . HIS A 1 93 ? -2.159 -4.972 -3.460 1.00 92.06 93 HIS A N 1
ATOM 692 C CA . HIS A 1 93 ? -0.896 -5.206 -4.148 1.00 92.06 93 HIS A CA 1
ATOM 693 C C . HIS A 1 93 ? -0.163 -3.895 -4.450 1.00 92.06 93 HIS A C 1
ATOM 695 O O . HIS A 1 93 ? -0.763 -2.824 -4.647 1.00 92.06 93 HIS A O 1
ATOM 701 N N . ASP A 1 94 ? 1.167 -3.985 -4.480 1.00 87.25 94 ASP A N 1
ATOM 702 C CA . ASP A 1 94 ? 1.995 -2.881 -4.937 1.00 87.25 94 ASP A CA 1
ATOM 703 C C . ASP A 1 94 ? 1.715 -2.616 -6.413 1.00 87.25 94 ASP A C 1
ATOM 705 O O . ASP A 1 94 ? 1.638 -3.519 -7.246 1.00 87.25 94 ASP A O 1
ATOM 709 N N . ARG A 1 95 ? 1.506 -1.338 -6.717 1.00 84.81 95 ARG A N 1
ATOM 710 C CA . ARG A 1 95 ? 1.460 -0.876 -8.099 1.00 84.81 95 ARG A CA 1
ATOM 711 C C . ARG A 1 95 ? 2.894 -0.710 -8.565 1.00 84.81 95 ARG A C 1
ATOM 713 O O . ARG A 1 95 ? 3.781 -0.459 -7.751 1.00 84.81 95 ARG A O 1
ATOM 720 N N . SER A 1 96 ? 3.098 -0.808 -9.873 1.00 82.88 96 SER A N 1
ATOM 721 C CA . SER A 1 96 ? 4.394 -0.492 -10.455 1.00 82.88 96 SER A CA 1
ATOM 722 C C . SER A 1 96 ? 4.844 0.898 -10.001 1.00 82.88 96 SER A C 1
ATOM 724 O O . SER A 1 96 ? 4.100 1.869 -10.140 1.00 82.88 96 SER A O 1
ATOM 726 N N . SER A 1 97 ? 6.061 0.984 -9.465 1.00 81.81 97 SER A N 1
ATOM 727 C CA . SER A 1 97 ? 6.729 2.264 -9.209 1.00 81.81 97 SER A CA 1
ATOM 728 C C . SER A 1 97 ? 7.211 2.920 -10.504 1.00 81.81 97 SER A C 1
ATOM 730 O O . SER A 1 97 ? 7.678 4.057 -10.475 1.00 81.81 97 SER A O 1
ATOM 732 N N . ALA A 1 98 ? 7.129 2.214 -11.639 1.00 86.25 98 ALA A N 1
ATOM 733 C CA . ALA A 1 98 ? 7.493 2.782 -12.922 1.00 86.25 98 ALA A CA 1
ATOM 734 C C . ALA A 1 98 ? 6.526 3.925 -13.276 1.00 86.25 98 ALA A C 1
ATOM 736 O O . ALA A 1 98 ? 5.306 3.766 -13.159 1.00 86.25 98 ALA A O 1
ATOM 737 N N . PRO A 1 99 ? 7.044 5.072 -13.736 1.00 89.81 99 PRO A N 1
ATOM 738 C CA . PRO A 1 99 ? 6.198 6.173 -14.164 1.00 89.81 99 PRO A CA 1
ATOM 739 C C . PRO A 1 99 ? 5.352 5.758 -15.375 1.00 89.81 99 PRO A C 1
ATOM 741 O O . PRO A 1 99 ? 5.813 5.051 -16.275 1.00 89.81 99 PRO A O 1
ATOM 744 N N . ALA A 1 100 ? 4.115 6.255 -15.423 1.00 89.31 100 ALA A N 1
ATOM 745 C CA . ALA A 1 100 ? 3.195 5.984 -16.528 1.00 89.31 100 ALA A CA 1
ATOM 746 C C . ALA A 1 100 ? 3.726 6.514 -17.872 1.00 89.31 100 ALA A C 1
ATOM 748 O O . ALA A 1 100 ? 3.483 5.921 -18.921 1.00 89.31 100 ALA A O 1
ATOM 749 N N . ARG A 1 101 ? 4.488 7.615 -17.844 1.00 91.62 101 ARG A N 1
ATOM 750 C CA . ARG A 1 101 ? 5.103 8.224 -19.024 1.00 91.62 101 ARG A CA 1
ATOM 751 C C . ARG A 1 101 ? 6.594 8.443 -18.784 1.00 91.62 101 ARG A C 1
ATOM 753 O O . ARG A 1 101 ? 6.976 9.133 -17.847 1.00 91.62 101 ARG A O 1
ATOM 760 N N . CYS A 1 102 ? 7.415 7.898 -19.679 1.00 92.12 102 CYS A N 1
ATOM 761 C CA . CYS A 1 102 ? 8.849 8.171 -19.768 1.00 92.12 102 CYS A CA 1
ATOM 762 C C . CYS A 1 102 ? 9.118 8.845 -21.119 1.00 92.12 102 CYS A C 1
ATOM 764 O O . CYS A 1 102 ? 9.146 8.131 -22.120 1.00 92.12 102 CYS A O 1
ATOM 766 N N . PRO A 1 103 ? 9.302 10.177 -21.183 1.00 93.38 103 PRO A N 1
ATOM 767 C CA . PRO A 1 103 ? 9.595 10.872 -22.440 1.00 93.38 103 PRO A CA 1
ATOM 768 C C . PRO A 1 103 ? 10.842 10.332 -23.152 1.00 93.38 103 PRO A C 1
ATOM 770 O O . PRO A 1 103 ? 10.857 10.225 -24.369 1.00 93.38 103 PRO A O 1
ATOM 773 N N . HIS A 1 104 ? 11.849 9.915 -22.384 1.00 92.56 104 HIS A N 1
ATOM 774 C CA . HIS A 1 104 ? 13.114 9.373 -22.886 1.00 92.56 104 HIS A CA 1
ATOM 775 C C . HIS A 1 104 ? 13.121 7.834 -22.944 1.00 92.56 104 HIS A C 1
ATOM 777 O O . HIS A 1 104 ? 14.166 7.209 -22.774 1.00 92.56 104 HIS A O 1
ATOM 783 N N . ARG A 1 105 ? 11.952 7.192 -23.100 1.00 92.44 105 ARG A N 1
ATOM 784 C CA . ARG A 1 105 ? 11.877 5.729 -23.229 1.00 92.44 105 ARG A CA 1
ATOM 785 C C . ARG A 1 105 ? 12.556 5.306 -24.531 1.00 92.44 105 ARG A C 1
ATOM 787 O O . ARG A 1 105 ? 12.148 5.746 -25.601 1.00 92.44 105 ARG A O 1
ATOM 794 N N . LEU A 1 106 ? 13.561 4.438 -24.430 1.00 94.50 106 LEU A N 1
ATOM 795 C CA . LEU A 1 106 ? 14.242 3.894 -25.602 1.00 94.50 106 LEU A CA 1
ATOM 796 C C . LEU A 1 106 ? 13.279 3.049 -26.458 1.00 94.50 106 LEU A C 1
ATOM 798 O O . LEU A 1 106 ? 12.417 2.362 -25.897 1.00 94.50 106 LEU A O 1
ATOM 802 N N . PRO A 1 107 ? 13.429 3.059 -27.797 1.00 94.38 107 PRO A N 1
ATOM 803 C CA . PRO A 1 107 ? 12.713 2.141 -28.674 1.00 94.38 107 PRO A CA 1
ATOM 804 C C . PRO A 1 107 ? 12.985 0.683 -28.293 1.00 94.38 107 PRO A C 1
ATOM 806 O O . PRO A 1 107 ? 14.103 0.333 -27.913 1.00 94.38 107 PRO A O 1
ATOM 809 N N . ALA A 1 108 ? 11.980 -0.183 -28.451 1.00 94.38 108 ALA A N 1
ATOM 810 C CA . ALA A 1 108 ? 12.090 -1.600 -28.096 1.00 94.38 108 ALA A CA 1
ATOM 811 C C . ALA A 1 108 ? 13.269 -2.301 -28.800 1.00 94.38 108 ALA A C 1
ATOM 813 O O . ALA A 1 108 ? 13.950 -3.111 -28.183 1.00 94.38 108 ALA A O 1
ATOM 814 N N . ALA A 1 109 ? 13.562 -1.929 -30.052 1.00 96.44 109 ALA A N 1
ATOM 815 C CA . ALA A 1 109 ? 14.700 -2.457 -30.807 1.00 96.44 109 ALA A CA 1
ATOM 816 C C . ALA A 1 109 ? 16.054 -2.121 -30.156 1.00 96.44 109 ALA A C 1
ATOM 818 O O . ALA A 1 109 ? 16.924 -2.979 -30.055 1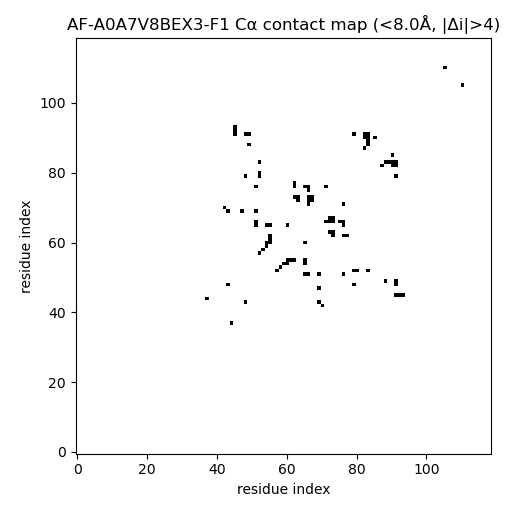.00 96.44 109 ALA A O 1
ATOM 819 N N . THR A 1 110 ? 16.224 -0.891 -29.662 1.00 96.38 110 THR A N 1
ATOM 820 C CA . THR A 1 110 ? 17.448 -0.473 -28.966 1.00 96.38 110 THR A CA 1
ATOM 821 C C . THR A 1 110 ? 17.611 -1.213 -27.641 1.00 96.38 110 THR A C 1
ATOM 823 O O . THR A 1 110 ? 18.714 -1.630 -27.309 1.00 96.38 110 THR A O 1
ATOM 826 N N . VAL A 1 111 ? 16.518 -1.410 -26.893 1.00 96.31 111 VAL A N 1
ATOM 827 C CA . VAL A 1 111 ? 16.539 -2.202 -25.651 1.00 96.31 111 VAL A CA 1
ATOM 828 C C . VAL A 1 111 ? 16.950 -3.646 -25.941 1.00 96.31 111 VAL A C 1
ATOM 830 O O . VAL A 1 111 ? 17.833 -4.162 -25.263 1.00 96.31 111 VAL A O 1
ATOM 833 N N . ALA A 1 112 ? 16.376 -4.263 -26.978 1.00 96.00 112 ALA A N 1
ATOM 834 C CA . ALA A 1 112 ? 16.713 -5.626 -27.379 1.00 96.00 112 ALA A CA 1
ATOM 835 C C . ALA A 1 112 ? 18.195 -5.771 -27.768 1.00 96.00 112 ALA A C 1
ATOM 837 O O . ALA A 1 112 ? 18.838 -6.741 -27.373 1.00 96.00 112 ALA A O 1
ATOM 838 N N . GLU A 1 113 ? 18.763 -4.791 -28.478 1.00 97.00 113 GLU A N 1
ATOM 839 C CA . GLU A 1 113 ? 20.188 -4.810 -28.826 1.00 97.00 113 GLU A CA 1
ATOM 840 C C . GLU A 1 113 ? 21.088 -4.639 -27.593 1.00 97.00 113 GLU A C 1
ATOM 842 O O . GLU A 1 113 ? 22.077 -5.357 -27.446 1.00 97.00 113 GLU A O 1
ATOM 847 N N . ILE A 1 114 ? 20.718 -3.761 -26.651 1.00 96.25 114 ILE A N 1
ATOM 848 C CA . ILE A 1 114 ? 21.426 -3.628 -25.367 1.00 96.25 114 ILE A CA 1
ATOM 849 C C . ILE A 1 114 ? 21.395 -4.950 -24.589 1.00 96.25 114 ILE A C 1
ATOM 851 O O . ILE A 1 114 ? 22.412 -5.354 -24.029 1.00 96.25 114 ILE A O 1
ATOM 855 N N . GLU A 1 115 ? 20.247 -5.628 -24.533 1.00 96.56 115 GLU A N 1
ATOM 856 C CA . GLU A 1 115 ? 20.124 -6.926 -23.863 1.00 96.56 115 GLU A CA 1
ATOM 857 C C . GLU A 1 115 ? 20.958 -8.013 -24.544 1.00 96.56 115 GLU A C 1
ATOM 859 O O . GLU A 1 115 ? 21.579 -8.813 -23.845 1.00 96.56 115 GLU A O 1
ATOM 864 N N . ARG A 1 116 ? 21.004 -8.033 -25.883 1.00 96.50 116 ARG A N 1
ATOM 865 C CA . ARG A 1 116 ? 21.829 -8.971 -26.657 1.00 96.50 116 ARG A CA 1
ATOM 866 C C . ARG A 1 116 ? 23.315 -8.786 -26.365 1.00 96.50 116 ARG A C 1
ATOM 868 O O . ARG A 1 116 ? 24.016 -9.774 -26.210 1.00 96.50 116 ARG A O 1
ATOM 875 N N . LEU A 1 117 ? 23.782 -7.540 -26.279 1.00 95.56 117 LEU A N 1
ATOM 876 C CA . LEU A 1 117 ? 25.182 -7.214 -25.989 1.00 95.56 117 LEU A CA 1
ATOM 877 C C . LEU A 1 117 ? 25.593 -7.491 -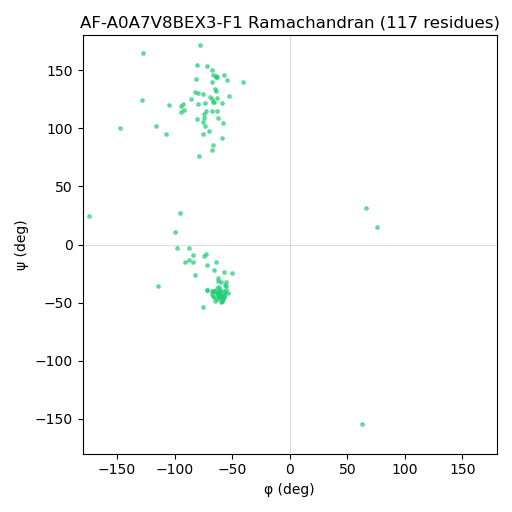24.532 1.00 95.56 117 LEU A C 1
ATOM 879 O O . LEU A 1 117 ? 26.784 -7.529 -24.241 1.00 95.56 117 LEU A O 1
ATOM 883 N N . ARG A 1 118 ? 24.631 -7.630 -23.608 1.00 93.88 118 ARG A N 1
ATOM 884 C CA . ARG A 1 118 ? 24.879 -7.881 -22.175 1.00 93.88 118 ARG A CA 1
ATOM 885 C C . ARG A 1 118 ? 24.936 -9.361 -21.791 1.00 93.88 118 ARG A C 1
ATOM 887 O O . ARG A 1 118 ? 25.333 -9.642 -20.662 1.00 93.88 118 ARG A O 1
ATOM 894 N N . ARG A 1 119 ? 24.469 -10.264 -22.654 1.00 82.94 119 ARG A N 1
ATOM 895 C CA . ARG A 1 119 ? 24.544 -11.717 -22.444 1.00 82.94 119 ARG A CA 1
ATOM 896 C C . ARG A 1 119 ? 25.840 -12.258 -23.021 1.00 82.94 119 ARG A C 1
ATOM 898 O O . ARG A 1 119 ? 26.374 -13.192 -22.392 1.00 82.94 119 ARG A O 1
#

Nearest PDB structures (foldseek):
  7qh5-assembly1_A  TM=7.792E-01  e=2.764E-01  Streptomyces tsukubensis NRRL18488
  8rkv-assembly1_R  TM=6.602E-01  e=3.490E-01  Scytonema hofmannii
  7qh5-assembly2_B  TM=7.811E-01  e=6.630E-01  Streptomyces tsukubensis NRRL18488
  1hlv-assembly1_A  TM=5.246E-01  e=1.686E+00  Homo sapiens

Solvent-accessible surface area (backbone atoms only — not comparable to full-atom values): 7991 Å² total; per-residue (Å²): 136,86,82,84,80,81,85,83,83,82,85,79,86,82,80,79,82,77,86,84,70,91,74,88,75,84,80,75,65,88,83,59,70,91,68,83,70,77,53,95,79,56,77,68,47,52,66,53,50,51,49,42,42,42,36,40,79,73,68,68,43,53,62,63,58,41,12,55,77,54,75,47,52,49,72,56,42,53,53,51,46,57,35,30,76,74,57,38,74,74,47,52,51,86,70,79,86,67,71,97,72,61,95,84,62,75,56,68,70,58,52,52,50,53,54,61,76,71,109

Radius of gyration: 29.73 Å; Cα contacts (8 Å, |Δi|>4): 53; chains: 1; bounding box: 82×61×54 Å

Sequence (119 aa):
MPQLAGLAVEAMKVVHPELGCEGWVATPDPASEPRMNTHKNARMTVHGRALLVKRVDSEGWGVAEAASAAGVSERTAFKWLARSRSGGERMLHDRSSAPARCPHRLPAATVAEIERLRR